Protein AF-A0A3D6CJ93-F1 (afdb_monomer_lite)

Foldseek 3Di:
DDPPDDDDDDDDDDPPCLVVVVVVCVVVVHDDDGPFDFDFDDDPVDTDTDTDGD

Structure (mmCIF, N/CA/C/O backbone):
data_AF-A0A3D6CJ93-F1
#
_entry.id   AF-A0A3D6CJ93-F1
#
loop_
_atom_site.group_PDB
_atom_site.id
_atom_site.type_symbol
_atom_site.label_atom_id
_atom_site.label_alt_id
_atom_site.label_comp_id
_atom_site.label_asym_id
_atom_site.label_entity_id
_atom_site.label_seq_id
_atom_site.pdbx_PDB_ins_code
_atom_site.Cartn_x
_atom_site.Cartn_y
_atom_site.Cartn_z
_atom_site.occupancy
_atom_site.B_iso_or_equiv
_atom_site.auth_seq_id
_atom_site.auth_comp_id
_atom_site.auth_asym_id
_atom_site.auth_atom_id
_atom_site.pdbx_PDB_model_num
ATOM 1 N N . MET A 1 1 ? -12.912 -0.296 31.973 1.00 44.81 1 MET A N 1
ATOM 2 C CA . MET A 1 1 ? -12.086 -0.012 30.785 1.00 44.81 1 MET A CA 1
ATOM 3 C C . MET A 1 1 ? -12.396 -1.071 29.746 1.00 44.81 1 MET A C 1
ATOM 5 O O . MET A 1 1 ? -12.253 -2.242 30.063 1.00 44.81 1 MET A O 1
ATOM 9 N N . SER A 1 2 ? -12.903 -0.690 28.577 1.00 61.69 2 SER A N 1
ATOM 10 C CA . SER A 1 2 ? -13.068 -1.602 27.442 1.00 61.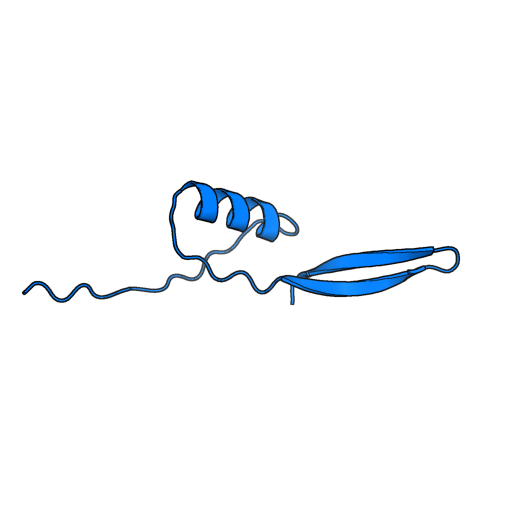69 2 SER A CA 1
ATOM 11 C C . SER A 1 2 ? -11.691 -1.930 26.868 1.00 61.69 2 SER A C 1
ATOM 13 O O . SER A 1 2 ? -10.940 -1.013 26.548 1.00 61.69 2 SER A O 1
ATOM 15 N N . GLU A 1 3 ? -11.349 -3.214 26.769 1.00 68.81 3 GLU A N 1
ATOM 16 C CA . GLU A 1 3 ? -10.156 -3.646 26.042 1.00 68.81 3 GLU A CA 1
ATOM 17 C C . GLU A 1 3 ? -10.373 -3.392 24.549 1.00 68.81 3 GLU A C 1
ATOM 19 O O . GLU A 1 3 ? -11.160 -4.078 23.895 1.00 68.81 3 GLU A O 1
ATOM 24 N N . GLU A 1 4 ? -9.711 -2.372 24.010 1.00 70.56 4 GLU A N 1
ATOM 25 C CA . GLU A 1 4 ? -9.698 -2.127 22.572 1.00 70.56 4 GLU A CA 1
ATOM 26 C C . GLU A 1 4 ? -8.745 -3.123 21.917 1.00 70.56 4 GLU A C 1
ATOM 28 O O . GLU A 1 4 ? -7.530 -2.938 21.862 1.00 70.56 4 GLU A O 1
ATOM 33 N N . ASN A 1 5 ? -9.313 -4.240 21.472 1.00 77.31 5 ASN A N 1
ATOM 34 C CA . ASN A 1 5 ? -8.569 -5.294 20.808 1.00 77.31 5 ASN A CA 1
ATOM 35 C C . ASN A 1 5 ? -8.348 -4.896 19.338 1.00 77.31 5 ASN A C 1
ATOM 37 O O . ASN A 1 5 ? -9.275 -4.913 18.524 1.00 77.31 5 ASN A O 1
ATOM 41 N N . TYR A 1 6 ? -7.125 -4.486 18.995 1.00 76.50 6 TYR A N 1
ATOM 42 C CA . TYR A 1 6 ? -6.764 -4.136 17.621 1.00 76.50 6 TYR A CA 1
ATOM 43 C C . TYR A 1 6 ? -6.593 -5.409 16.789 1.00 76.50 6 TYR A C 1
ATOM 45 O O . TYR A 1 6 ? -5.579 -6.103 16.868 1.00 76.50 6 TYR A O 1
ATOM 53 N N . HIS A 1 7 ? -7.591 -5.716 15.963 1.00 83.62 7 HIS A N 1
ATOM 54 C CA . HIS A 1 7 ? -7.523 -6.829 15.023 1.00 83.62 7 HIS A CA 1
ATOM 55 C C . HIS A 1 7 ? -6.912 -6.376 13.695 1.00 83.62 7 HIS A C 1
ATOM 57 O O . HIS A 1 7 ? -7.453 -5.510 13.006 1.00 83.62 7 HIS A O 1
ATOM 63 N N . TRP A 1 8 ? -5.787 -6.986 13.325 1.00 87.62 8 TRP A N 1
ATOM 64 C CA . TRP A 1 8 ? -5.160 -6.786 12.022 1.00 87.62 8 TRP A CA 1
ATOM 65 C C . TRP A 1 8 ? -5.788 -7.711 10.982 1.00 87.62 8 TRP A C 1
ATOM 67 O O . TRP A 1 8 ? -5.941 -8.910 11.210 1.00 87.62 8 TRP A O 1
ATOM 77 N N . TYR A 1 9 ? -6.111 -7.153 9.816 1.00 85.75 9 TYR A N 1
ATOM 78 C CA . TYR A 1 9 ? -6.709 -7.884 8.702 1.00 85.75 9 TYR A CA 1
ATOM 79 C C . TYR A 1 9 ? -5.797 -7.841 7.477 1.00 85.75 9 TYR A C 1
ATOM 81 O O . TYR A 1 9 ? -5.201 -6.810 7.163 1.00 85.75 9 TYR A O 1
ATOM 89 N N . VAL A 1 10 ? -5.723 -8.959 6.753 1.00 86.31 10 VAL A N 1
ATOM 90 C CA . VAL A 1 10 ? -5.022 -9.042 5.466 1.00 86.31 10 VAL A CA 1
ATOM 91 C C . VAL A 1 10 ? -6.013 -8.740 4.346 1.00 86.31 10 VAL A C 1
ATOM 93 O O . VAL A 1 10 ? -7.091 -9.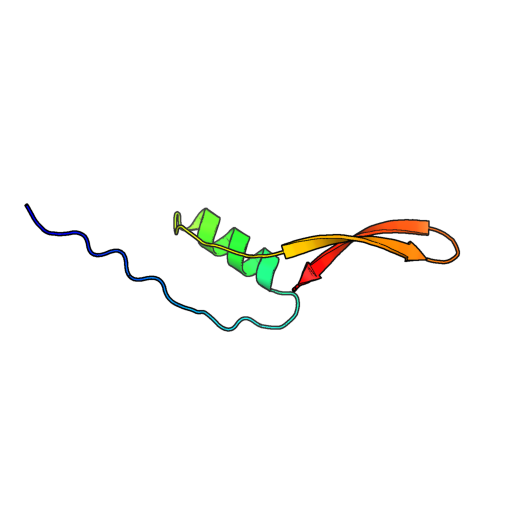328 4.289 1.00 86.31 10 VAL A O 1
ATOM 96 N N . VAL A 1 11 ? -5.652 -7.827 3.443 1.00 84.00 11 VAL A N 1
ATOM 97 C CA . VAL A 1 11 ? -6.509 -7.406 2.327 1.00 84.00 11 VAL A CA 1
ATOM 98 C C . VAL A 1 11 ? -5.814 -7.696 1.006 1.00 84.00 11 VAL A C 1
ATOM 100 O O . VAL A 1 11 ? -4.712 -7.212 0.751 1.00 84.00 11 VAL A O 1
ATOM 103 N N . TYR A 1 12 ? -6.485 -8.440 0.129 1.00 84.88 12 TYR A N 1
ATOM 104 C CA . TYR A 1 12 ? -6.034 -8.603 -1.249 1.00 84.88 12 TYR A CA 1
ATOM 105 C C . TYR A 1 12 ? -6.407 -7.372 -2.066 1.00 84.88 12 TYR A C 1
ATOM 107 O O . TYR A 1 12 ? -7.551 -6.916 -2.064 1.00 84.88 12 TYR A O 1
ATOM 115 N N . THR A 1 13 ? -5.432 -6.832 -2.788 1.00 84.31 13 THR A N 1
ATOM 116 C CA . THR A 1 13 ? -5.645 -5.684 -3.668 1.00 84.31 13 THR A CA 1
ATOM 117 C C . THR A 1 13 ? -5.399 -6.075 -5.115 1.00 84.31 13 THR A C 1
ATOM 119 O O . THR A 1 13 ? -4.832 -7.123 -5.420 1.00 84.31 13 THR A O 1
ATOM 122 N N . ARG A 1 14 ? -5.873 -5.235 -6.036 1.00 83.12 14 ARG A N 1
ATOM 123 C CA . ARG A 1 14 ? -5.564 -5.410 -7.456 1.00 83.12 14 ARG A CA 1
ATOM 124 C C . ARG A 1 14 ? -4.060 -5.177 -7.662 1.00 83.12 14 ARG A C 1
ATOM 126 O O . ARG A 1 14 ? -3.512 -4.267 -7.039 1.00 83.12 14 ARG A O 1
ATOM 133 N N . PRO A 1 15 ? -3.404 -5.919 -8.567 1.00 80.69 15 PRO A N 1
ATOM 134 C CA . PRO A 1 15 ? -1.975 -5.750 -8.809 1.00 80.69 15 PRO A CA 1
ATOM 135 C C . PRO A 1 15 ? -1.667 -4.310 -9.245 1.00 80.69 15 PRO A C 1
ATOM 137 O O . PRO A 1 15 ? -2.348 -3.770 -10.129 1.00 80.69 15 PRO A O 1
ATOM 140 N N . ARG A 1 16 ? -0.627 -3.700 -8.661 1.00 76.75 16 ARG A N 1
ATOM 141 C CA . ARG A 1 16 ? -0.191 -2.299 -8.881 1.00 76.75 16 ARG A CA 1
ATOM 142 C C . ARG A 1 16 ? -1.092 -1.228 -8.249 1.00 76.75 16 ARG A C 1
ATOM 144 O O . ARG A 1 16 ? -0.915 -0.040 -8.533 1.00 76.75 16 ARG A O 1
ATOM 151 N N . TRP A 1 17 ? -2.076 -1.612 -7.434 1.00 84.00 17 TRP A N 1
ATOM 152 C CA . TRP A 1 17 ? -2.963 -0.680 -6.722 1.00 84.00 17 TRP A CA 1
ATOM 153 C C . TRP A 1 17 ? -2.625 -0.530 -5.240 1.00 84.00 17 TRP A C 1
ATOM 155 O O . TRP A 1 17 ? -3.234 0.305 -4.571 1.00 84.00 17 TRP A O 1
ATOM 165 N N . GLU A 1 18 ? -1.631 -1.258 -4.744 1.00 83.00 18 GLU A N 1
ATOM 166 C CA . GLU A 1 18 ? -1.204 -1.295 -3.345 1.00 83.00 18 GLU A CA 1
ATOM 167 C C . GLU A 1 18 ? -0.948 0.131 -2.825 1.00 83.00 18 GLU A C 1
ATOM 169 O O . GLU A 1 18 ? -1.495 0.541 -1.804 1.00 83.00 18 GLU A O 1
ATOM 174 N N . LYS A 1 19 ? -0.236 0.956 -3.608 1.00 80.81 19 LYS A N 1
ATOM 175 C CA . LYS A 1 19 ? 0.042 2.365 -3.272 1.00 80.81 19 LYS A CA 1
ATOM 176 C C . LYS A 1 19 ? -1.218 3.233 -3.201 1.00 80.81 19 LYS A C 1
ATOM 178 O O . LYS A 1 19 ? -1.315 4.115 -2.352 1.00 80.81 19 LYS A O 1
ATOM 183 N N . LYS A 1 20 ? -2.175 3.017 -4.106 1.00 85.94 20 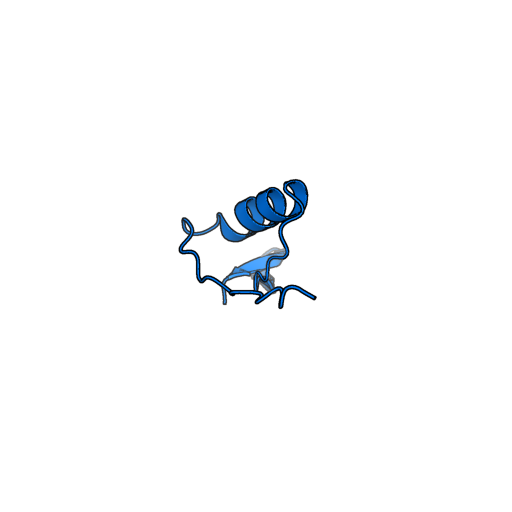LYS A N 1
ATOM 184 C CA . LYS A 1 20 ? -3.431 3.783 -4.136 1.00 85.94 20 LYS A CA 1
ATOM 185 C C . LYS A 1 20 ? -4.325 3.398 -2.960 1.00 85.94 20 LYS A C 1
ATOM 187 O O . LYS A 1 20 ? -4.959 4.270 -2.376 1.00 85.94 20 LYS A O 1
ATOM 192 N N . VAL A 1 21 ? -4.361 2.112 -2.615 1.00 87.25 21 VAL A N 1
ATOM 193 C CA . VAL A 1 21 ? -5.106 1.605 -1.459 1.00 87.25 21 VAL A CA 1
ATOM 194 C C . VAL A 1 21 ? -4.487 2.123 -0.163 1.00 87.25 21 VAL A C 1
ATOM 196 O O . VAL A 1 21 ? -5.225 2.662 0.651 1.00 87.25 21 VAL A O 1
ATOM 199 N N . ALA A 1 22 ? -3.160 2.080 -0.019 1.00 86.81 22 ALA A N 1
ATOM 200 C CA . ALA A 1 22 ? -2.451 2.662 1.122 1.00 86.81 22 ALA A CA 1
ATOM 201 C C . ALA A 1 22 ? -2.783 4.155 1.308 1.00 86.81 22 ALA A C 1
ATOM 203 O O . ALA A 1 22 ? -3.177 4.574 2.390 1.00 86.81 22 ALA A O 1
ATOM 204 N N . LEU A 1 23 ? -2.742 4.951 0.232 1.00 87.62 23 LEU A N 1
ATOM 205 C CA . LEU A 1 23 ? -3.138 6.366 0.285 1.00 87.62 23 LEU A CA 1
ATOM 206 C C . LEU A 1 23 ? -4.606 6.561 0.693 1.00 87.62 23 LEU A C 1
ATOM 208 O O . LEU A 1 23 ? -4.909 7.471 1.457 1.00 87.62 23 LEU A O 1
ATOM 212 N N . ASN A 1 24 ? -5.516 5.721 0.199 1.00 90.19 24 ASN A N 1
ATOM 213 C CA . ASN A 1 24 ? -6.935 5.796 0.549 1.00 90.19 24 ASN A CA 1
ATOM 214 C C . ASN A 1 24 ? -7.165 5.422 2.026 1.00 90.19 24 ASN A C 1
ATOM 216 O O . ASN A 1 24 ? -7.913 6.099 2.723 1.00 90.19 24 ASN A O 1
ATOM 220 N N . LEU A 1 25 ? -6.470 4.396 2.529 1.00 88.94 25 LEU A N 1
ATOM 221 C CA . LEU A 1 25 ? -6.494 4.014 3.944 1.00 88.94 25 LEU A CA 1
ATOM 222 C C . LEU A 1 25 ? -5.929 5.131 4.831 1.00 88.94 25 LEU A C 1
ATOM 224 O O . LEU A 1 25 ? -6.562 5.489 5.821 1.00 88.94 25 LEU A O 1
ATOM 228 N N . ALA A 1 26 ? -4.820 5.754 4.418 1.00 88.06 26 ALA A N 1
ATOM 229 C CA . ALA A 1 26 ? -4.246 6.913 5.098 1.00 88.06 26 ALA A CA 1
ATOM 230 C C . ALA A 1 26 ? -5.236 8.087 5.175 1.00 88.06 26 ALA A C 1
ATOM 232 O O . ALA A 1 26 ? -5.414 8.679 6.234 1.00 88.06 26 ALA A O 1
ATOM 233 N N . GLN A 1 27 ? -5.919 8.401 4.068 1.00 91.12 27 GLN A N 1
ATOM 234 C CA . GLN A 1 27 ? -6.931 9.467 4.018 1.00 91.12 27 GLN A CA 1
ATOM 235 C C . GLN A 1 27 ? -8.145 9.175 4.902 1.00 91.12 27 GLN A C 1
ATOM 237 O O . GLN A 1 27 ? -8.769 10.100 5.412 1.00 91.12 27 GLN A O 1
ATOM 242 N N . LYS A 1 28 ? -8.475 7.898 5.095 1.00 90.06 28 LYS A N 1
ATOM 243 C CA . LYS A 1 28 ? -9.537 7.457 6.004 1.00 90.06 28 LYS A CA 1
ATOM 244 C C . LYS A 1 28 ? -9.100 7.410 7.472 1.00 90.06 28 LYS A C 1
ATOM 246 O O . LYS A 1 28 ? -9.920 7.063 8.312 1.00 90.06 28 LYS A O 1
ATOM 251 N N . GLY A 1 29 ? -7.840 7.732 7.779 1.00 88.62 29 GLY A N 1
ATOM 252 C CA . GLY A 1 29 ? -7.290 7.656 9.135 1.00 88.62 29 GLY A CA 1
ATOM 253 C C . GLY A 1 29 ? -7.099 6.225 9.640 1.00 88.62 29 GLY A C 1
ATOM 254 O O . GLY A 1 29 ? -7.013 6.013 10.843 1.00 88.62 29 GLY A O 1
ATOM 255 N N . ILE A 1 30 ? -7.058 5.241 8.736 1.00 86.31 30 ILE A N 1
ATOM 256 C CA . ILE A 1 30 ? -6.875 3.831 9.084 1.00 86.31 30 ILE A CA 1
ATOM 257 C C . ILE A 1 30 ? -5.378 3.525 9.093 1.00 86.31 30 ILE A C 1
ATOM 259 O O . ILE A 1 30 ? -4.668 3.756 8.102 1.00 86.31 30 ILE A O 1
ATOM 263 N N . GLU A 1 31 ? -4.903 2.974 10.207 1.00 84.75 31 GLU A N 1
ATOM 264 C CA . GLU A 1 31 ? -3.546 2.458 10.310 1.00 84.75 31 GLU A CA 1
ATOM 265 C C . GLU A 1 31 ? -3.374 1.287 9.337 1.00 84.75 31 GLU A C 1
ATOM 267 O O . GLU A 1 31 ? -4.147 0.329 9.329 1.00 84.75 31 GLU A O 1
ATOM 272 N N . HIS A 1 32 ? -2.397 1.400 8.442 1.00 85.31 32 HIS A N 1
ATOM 273 C CA . HIS A 1 32 ? -2.180 0.427 7.383 1.00 85.31 32 HIS A CA 1
ATOM 274 C C . HIS A 1 32 ? -0.691 0.161 7.216 1.00 85.31 32 HIS A C 1
ATOM 276 O O . HIS A 1 32 ? 0.139 1.070 7.241 1.00 85.31 32 HIS A O 1
ATOM 282 N N . TYR A 1 33 ? -0.366 -1.103 6.977 1.00 80.88 33 TYR A N 1
ATOM 283 C CA . TYR A 1 33 ? 0.987 -1.545 6.693 1.00 80.88 33 TYR A CA 1
ATOM 284 C C . TYR A 1 33 ? 1.061 -2.009 5.238 1.00 80.88 33 TYR A C 1
ATOM 286 O O . TYR A 1 33 ? 0.428 -2.992 4.856 1.00 80.88 33 TYR A O 1
ATOM 294 N N . CYS A 1 34 ? 1.797 -1.274 4.401 1.00 76.81 34 CYS A N 1
ATOM 295 C CA . CYS A 1 34 ? 1.979 -1.607 2.989 1.00 76.81 34 CYS A CA 1
ATOM 296 C C . CYS A 1 34 ? 3.477 -1.753 2.675 1.00 76.81 34 CYS A C 1
ATOM 298 O O . CYS A 1 34 ? 4.170 -0.738 2.545 1.00 76.81 34 CYS A O 1
ATOM 300 N N . PRO A 1 35 ? 3.996 -2.989 2.549 1.00 67.81 35 PRO A N 1
ATOM 301 C CA . PRO A 1 35 ? 5.397 -3.229 2.228 1.00 67.81 35 PRO A CA 1
ATOM 302 C C . PRO A 1 35 ? 5.650 -2.979 0.731 1.00 67.81 35 PRO A C 1
ATOM 304 O O . PRO A 1 35 ? 5.665 -3.890 -0.091 1.00 67.81 35 PRO A O 1
ATOM 307 N N . LEU A 1 36 ? 5.819 -1.709 0.359 1.00 65.75 36 LEU A N 1
ATOM 308 C CA . LEU A 1 36 ? 6.246 -1.300 -0.982 1.00 65.75 36 LEU A CA 1
ATOM 309 C C . LEU A 1 36 ? 7.768 -1.177 -1.002 1.00 65.75 36 LEU A C 1
ATOM 311 O O . LEU A 1 36 ? 8.327 -0.251 -0.404 1.00 65.75 36 LEU A O 1
ATOM 315 N N . ASN A 1 37 ? 8.447 -2.076 -1.710 1.00 60.34 37 ASN A N 1
ATOM 316 C CA . ASN A 1 37 ? 9.897 -2.042 -1.796 1.00 60.34 37 ASN A CA 1
ATOM 317 C C . ASN A 1 37 ? 10.330 -0.952 -2.793 1.00 60.34 37 ASN A C 1
ATOM 319 O O . ASN A 1 37 ? 9.894 -0.912 -3.948 1.00 60.34 37 ASN A O 1
ATOM 323 N N . LYS A 1 38 ? 11.174 -0.013 -2.350 1.00 58.72 38 LYS A N 1
ATOM 324 C CA . LYS A 1 38 ? 11.746 1.033 -3.216 1.00 58.72 38 LYS A CA 1
ATOM 325 C C . LYS A 1 38 ? 12.967 0.460 -3.931 1.00 58.72 38 LYS A C 1
ATOM 327 O O . LYS A 1 38 ? 14.075 0.530 -3.408 1.00 58.72 38 LYS A O 1
ATOM 332 N N . VAL A 1 39 ? 12.775 -0.080 -5.130 1.00 65.19 39 VAL A N 1
ATOM 333 C CA . VAL A 1 39 ? 13.849 -0.683 -5.928 1.00 65.19 39 VAL A CA 1
ATOM 334 C C . VAL A 1 39 ? 14.361 0.319 -6.965 1.00 65.19 39 VAL A C 1
ATOM 336 O O . VAL A 1 39 ? 13.604 0.983 -7.675 1.00 65.19 39 VAL A O 1
ATOM 339 N N . ARG A 1 40 ? 15.684 0.459 -7.079 1.00 63.81 40 ARG A N 1
ATOM 340 C CA . ARG A 1 40 ? 16.301 1.291 -8.119 1.00 63.81 40 ARG A CA 1
ATOM 341 C C . ARG A 1 40 ? 16.486 0.447 -9.377 1.00 63.81 40 ARG A C 1
ATOM 343 O O . ARG A 1 40 ? 17.406 -0.361 -9.442 1.00 63.81 40 ARG A O 1
ATOM 350 N N . LYS A 1 41 ? 15.634 0.646 -10.385 1.00 72.69 41 LYS A N 1
ATOM 351 C CA . LYS A 1 41 ? 15.706 -0.096 -11.650 1.00 72.69 41 LYS A CA 1
ATOM 352 C C . LYS A 1 41 ? 16.575 0.668 -12.649 1.00 72.69 41 LYS A C 1
ATOM 354 O O . LYS A 1 41 ? 16.367 1.861 -12.890 1.00 72.69 41 LYS A O 1
ATOM 359 N N . GLN A 1 42 ? 17.578 -0.013 -13.194 1.00 71.00 42 GLN A N 1
ATOM 360 C CA . GLN A 1 42 ? 18.425 0.497 -14.267 1.00 71.00 42 GLN A CA 1
ATOM 361 C C . GLN A 1 42 ? 17.988 -0.143 -15.584 1.00 71.00 42 GLN A C 1
ATOM 363 O O . GLN A 1 42 ? 18.046 -1.358 -15.739 1.00 71.00 42 GLN A O 1
ATOM 368 N N . TRP A 1 43 ? 17.555 0.686 -16.524 1.00 75.62 43 TRP A N 1
ATOM 369 C CA . TRP A 1 43 ? 17.436 0.340 -17.934 1.00 75.62 43 TRP A CA 1
ATOM 370 C C . TRP A 1 43 ? 18.665 0.844 -18.681 1.00 75.62 43 TRP A C 1
ATOM 372 O O . TRP A 1 43 ? 19.363 1.732 -18.186 1.00 75.62 43 TRP A O 1
ATOM 382 N N . SER A 1 44 ? 18.904 0.294 -19.873 1.00 75.81 44 SER A N 1
ATOM 383 C CA . SER A 1 44 ? 20.092 0.556 -20.698 1.00 75.81 44 SER A CA 1
ATOM 384 C C . SER A 1 44 ? 20.402 2.047 -20.858 1.00 75.81 44 SER A C 1
ATOM 386 O O . SER A 1 44 ? 21.563 2.429 -20.891 1.00 75.81 44 SER A O 1
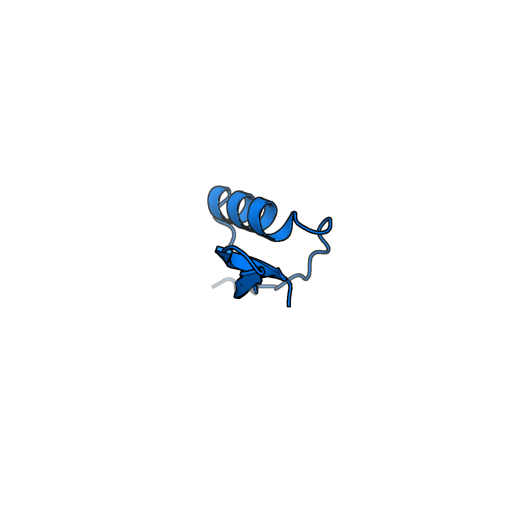ATOM 388 N N . ASP A 1 45 ? 19.360 2.880 -20.878 1.00 77.50 45 ASP A N 1
ATOM 389 C CA . ASP A 1 45 ? 19.452 4.326 -21.080 1.00 77.50 45 ASP A CA 1
ATOM 390 C C . ASP A 1 45 ? 19.161 5.156 -19.806 1.00 77.50 45 ASP A C 1
ATOM 392 O O . ASP A 1 45 ? 19.550 6.316 -19.703 1.00 77.50 45 ASP A O 1
ATOM 396 N N . ARG A 1 46 ? 18.487 4.602 -18.778 1.00 73.81 46 ARG A N 1
ATOM 397 C CA . ARG A 1 46 ? 18.053 5.385 -17.597 1.00 73.81 46 ARG A CA 1
ATOM 398 C C . ARG A 1 46 ? 18.028 4.604 -16.289 1.00 73.81 46 ARG A C 1
ATOM 400 O O . ARG A 1 46 ? 17.630 3.448 -16.234 1.00 73.81 46 ARG A O 1
ATOM 407 N N . LYS A 1 47 ? 18.335 5.296 -15.188 1.00 74.00 47 LYS A N 1
ATOM 408 C CA . LYS A 1 47 ? 18.106 4.825 -13.811 1.00 74.00 47 LYS A CA 1
ATOM 409 C C . LYS A 1 47 ? 16.871 5.520 -13.243 1.00 74.00 47 LYS A C 1
ATOM 411 O O . LYS A 1 47 ? 16.849 6.748 -13.173 1.00 74.00 47 LYS A O 1
ATOM 416 N N . LYS A 1 48 ? 15.862 4.761 -12.808 1.00 77.62 48 LYS A N 1
ATOM 417 C CA . LYS A 1 48 ? 14.650 5.304 -12.175 1.00 77.62 48 LYS A CA 1
ATOM 418 C C . LYS A 1 48 ? 14.334 4.550 -10.885 1.00 77.62 48 LYS A C 1
ATOM 420 O O . LYS A 1 48 ? 14.492 3.336 -10.804 1.00 77.62 48 LYS A O 1
ATOM 425 N N . MET A 1 49 ? 13.886 5.283 -9.871 1.00 71.44 4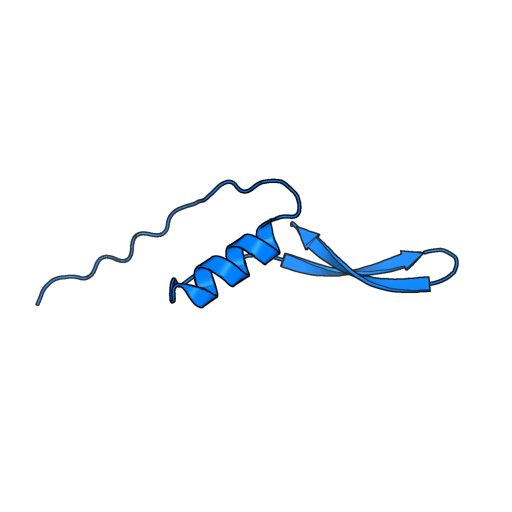9 MET A N 1
ATOM 426 C CA . MET A 1 49 ? 13.334 4.689 -8.653 1.00 71.44 49 MET A CA 1
ATOM 427 C C . MET A 1 49 ? 11.946 4.132 -8.976 1.00 71.44 49 MET A C 1
ATOM 429 O O . MET A 1 49 ? 11.062 4.886 -9.395 1.00 71.44 49 MET A O 1
ATOM 433 N N . VAL A 1 50 ? 11.766 2.825 -8.815 1.00 72.19 50 VAL A N 1
ATOM 434 C CA . VAL A 1 50 ? 10.502 2.121 -9.041 1.00 72.19 50 VAL A CA 1
ATOM 435 C C . VAL A 1 50 ? 10.046 1.523 -7.712 1.00 72.19 50 VAL A C 1
ATOM 437 O O . VAL A 1 50 ? 10.849 1.098 -6.889 1.00 72.19 50 VAL A O 1
ATOM 440 N N . LEU A 1 51 ? 8.742 1.566 -7.463 1.00 67.12 51 LEU A N 1
ATOM 441 C CA . LEU A 1 51 ? 8.132 0.885 -6.327 1.00 67.12 51 LEU A CA 1
ATOM 442 C C . LEU A 1 51 ? 7.663 -0.471 -6.842 1.00 67.12 51 LEU A C 1
ATOM 444 O O . LEU A 1 51 ? 6.770 -0.504 -7.691 1.00 67.12 51 LEU A O 1
ATOM 448 N N . GLU A 1 52 ? 8.282 -1.551 -6.382 1.00 65.62 52 GLU A N 1
ATOM 449 C CA . GLU A 1 52 ? 7.866 -2.918 -6.704 1.00 65.62 52 GLU A CA 1
ATOM 450 C C . GLU A 1 52 ? 7.267 -3.557 -5.436 1.00 65.62 52 GLU A C 1
ATOM 452 O O . GLU A 1 52 ? 7.800 -3.345 -4.340 1.00 65.62 52 GLU A O 1
ATOM 457 N N . PRO A 1 53 ? 6.119 -4.255 -5.547 1.00 59.59 53 PRO A N 1
ATOM 458 C CA . PRO A 1 53 ? 5.598 -5.051 -4.441 1.00 59.59 53 PRO A CA 1
ATOM 459 C C . PRO A 1 53 ? 6.586 -6.185 -4.126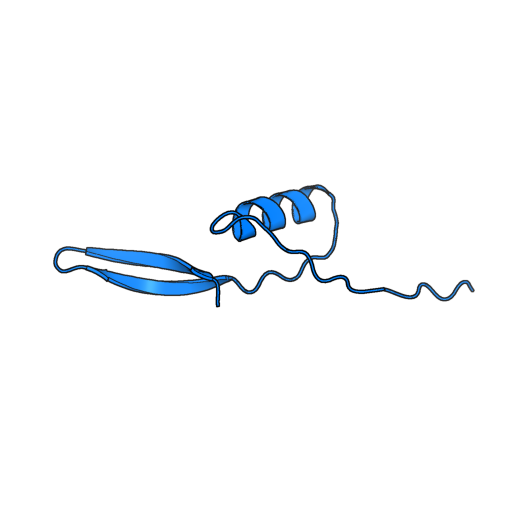 1.00 59.59 53 PRO A C 1
ATOM 461 O O . PRO A 1 53 ? 7.260 -6.675 -5.034 1.00 59.59 53 PRO A O 1
ATOM 464 N N . LEU A 1 54 ? 6.708 -6.525 -2.839 1.00 58.44 54 LEU A N 1
ATOM 465 C CA . LEU A 1 54 ? 7.525 -7.641 -2.343 1.00 58.44 54 LEU A CA 1
ATOM 466 C C . LEU A 1 54 ? 7.053 -8.990 -2.899 1.00 58.44 54 LEU A C 1
ATOM 468 O O . LEU A 1 54 ? 5.821 -9.166 -3.034 1.00 58.44 54 LEU A O 1
#

Radius of gyration: 15.92 Å; chains: 1; bounding box: 33×18×52 Å

pLDDT: mean 76.99, std 10.3, range [44.81, 91.12]

Secondary structure (DSSP, 8-state):
--------------TT-HHHHHHHHHHTT------EEEEEEEPSS-EEEEEEE-

Sequence (54 aa):
MSEENYHWYVVYTRPRWEKKVALNLAQKGIEHYCPLNKVRKQWSDRKKMVLEPL